Protein AF-A0A9J5ZVK3-F1 (afdb_monomer_lite)

InterPro domains:
  IPR000961 AGC-kinase, C-terminal [PS51285] (81-113)
  IPR011009 Protein kinase-like domain superfamily [SSF56112] (24-110)
  IPR050839 Rho-associated Serine/Threonine Kinase [PTHR22988] (30-111)

Radius of gyration: 22.41 Å; chains: 1; bounding box: 54×37×55 Å

Structure (mmCIF, N/CA/C/O backbone):
data_AF-A0A9J5ZVK3-F1
#
_entry.id   AF-A0A9J5ZVK3-F1
#
loop_
_atom_site.group_PDB
_atom_site.id
_atom_site.type_symbol
_atom_site.label_atom_id
_atom_site.label_alt_id
_atom_site.label_comp_id
_atom_site.label_asym_id
_atom_site.label_entity_id
_atom_site.label_seq_id
_atom_site.pdbx_PDB_ins_code
_atom_site.Cartn_x
_atom_site.Cartn_y
_atom_site.Cartn_z
_atom_site.occupancy
_atom_site.B_iso_or_equiv
_atom_site.auth_seq_id
_atom_site.auth_comp_id
_atom_site.auth_asym_id
_atom_site.auth_atom_id
_atom_site.pdbx_PDB_model_num
ATOM 1 N N . MET A 1 1 ? 24.575 19.716 -32.536 1.00 43.25 1 MET A N 1
ATOM 2 C CA . MET A 1 1 ? 25.749 19.183 -31.817 1.00 43.25 1 MET A CA 1
ATOM 3 C C . MET A 1 1 ? 26.235 20.250 -30.847 1.00 43.25 1 MET A C 1
ATOM 5 O O . MET A 1 1 ? 26.978 21.124 -31.253 1.00 43.25 1 MET A O 1
ATOM 9 N N . TYR A 1 2 ? 25.751 20.223 -29.605 1.00 26.56 2 TYR A N 1
ATOM 10 C CA . TYR A 1 2 ? 26.295 21.020 -28.504 1.00 26.56 2 TYR A CA 1
ATOM 11 C C . TYR A 1 2 ? 26.250 20.154 -27.249 1.00 26.56 2 TYR A C 1
ATOM 13 O O . TYR A 1 2 ? 25.188 19.883 -26.697 1.00 26.56 2 TYR A O 1
ATOM 21 N N . VAL A 1 3 ? 27.424 19.658 -26.873 1.00 43.56 3 VAL A N 1
ATOM 22 C CA . VAL A 1 3 ? 27.695 18.982 -25.609 1.00 43.56 3 VAL A CA 1
ATOM 23 C C . VAL A 1 3 ? 28.084 20.081 -24.626 1.00 43.56 3 VAL A C 1
ATOM 25 O O . VAL A 1 3 ? 29.145 20.677 -24.784 1.00 43.56 3 VAL A O 1
ATOM 28 N N . TYR A 1 4 ? 27.245 20.358 -23.627 1.00 32.31 4 TYR A N 1
ATOM 29 C CA . TYR A 1 4 ? 27.633 21.174 -22.475 1.00 32.31 4 TYR A CA 1
ATOM 30 C C . TYR A 1 4 ? 27.542 20.353 -21.192 1.00 32.31 4 TYR A C 1
ATOM 32 O O . TYR A 1 4 ? 26.502 20.181 -20.568 1.00 32.31 4 TYR A O 1
ATOM 40 N N . ARG A 1 5 ? 28.724 19.846 -20.853 1.00 45.22 5 ARG A N 1
ATOM 41 C CA . ARG A 1 5 ? 29.231 19.477 -19.538 1.00 45.22 5 ARG A CA 1
ATOM 42 C C . ARG A 1 5 ? 28.836 20.508 -18.474 1.00 45.22 5 ARG A C 1
ATOM 44 O O . ARG A 1 5 ? 29.266 21.654 -18.561 1.00 45.22 5 ARG A O 1
ATOM 51 N N . VAL A 1 6 ? 28.131 20.063 -17.434 1.00 40.50 6 VAL A N 1
ATOM 52 C CA . VAL A 1 6 ? 28.097 20.725 -16.119 1.00 40.50 6 VAL A CA 1
ATOM 53 C C . VAL A 1 6 ? 28.190 19.654 -15.028 1.00 40.50 6 VAL A C 1
ATOM 55 O O . VAL A 1 6 ? 27.270 19.416 -14.258 1.00 40.50 6 VAL A O 1
ATOM 58 N N . GLU A 1 7 ? 29.332 18.973 -14.975 1.00 42.53 7 GLU A N 1
ATOM 59 C CA . GLU A 1 7 ? 29.802 18.342 -13.742 1.00 42.53 7 GLU A CA 1
ATOM 60 C C . GLU A 1 7 ? 30.721 19.339 -13.042 1.00 42.53 7 GLU A C 1
ATOM 62 O O . GLU A 1 7 ? 31.909 19.378 -13.337 1.00 42.53 7 GLU A O 1
ATOM 67 N N . THR A 1 8 ? 30.177 20.175 -12.161 1.00 38.66 8 THR A N 1
ATOM 68 C CA . THR A 1 8 ? 30.917 20.906 -11.116 1.00 38.66 8 THR A CA 1
ATOM 69 C C . THR A 1 8 ? 29.897 21.656 -10.266 1.00 38.66 8 THR A C 1
ATOM 71 O O . THR A 1 8 ? 28.999 22.268 -10.827 1.00 38.66 8 THR A O 1
ATOM 74 N N . ILE A 1 9 ? 30.101 21.671 -8.944 1.00 39.38 9 ILE A N 1
ATOM 75 C CA . ILE A 1 9 ? 29.278 22.305 -7.885 1.00 39.38 9 ILE A CA 1
A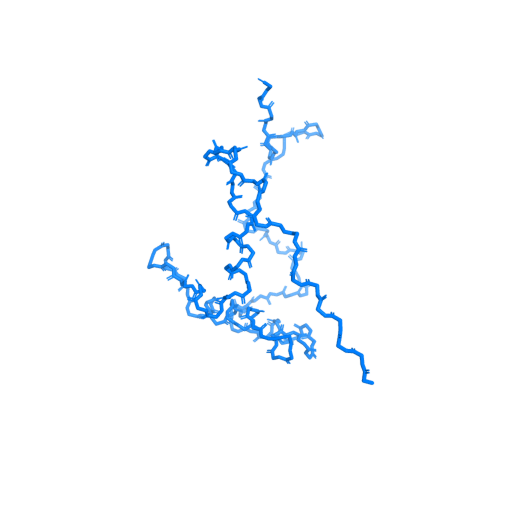TOM 76 C C . ILE A 1 9 ? 28.331 21.324 -7.178 1.00 39.38 9 ILE A C 1
ATOM 78 O O . ILE A 1 9 ? 27.122 21.388 -7.340 1.00 39.38 9 ILE A O 1
ATOM 82 N N . THR A 1 10 ? 28.896 20.442 -6.339 1.00 41.09 10 THR A N 1
ATOM 83 C CA . THR A 1 10 ? 28.339 20.146 -4.987 1.00 41.09 10 THR A CA 1
ATOM 84 C C . THR A 1 10 ? 29.231 19.270 -4.091 1.00 41.09 10 THR A C 1
ATOM 86 O O . THR A 1 10 ? 28.849 18.967 -2.970 1.00 41.09 10 THR A O 1
ATOM 89 N N . LYS A 1 11 ? 30.446 18.874 -4.494 1.00 41.66 11 LYS A N 1
ATOM 90 C CA . LYS A 1 11 ? 31.285 17.959 -3.683 1.00 41.66 11 LYS A CA 1
ATOM 91 C C . LYS A 1 11 ? 32.129 18.600 -2.557 1.00 41.66 11 LYS A C 1
ATOM 93 O O . LYS A 1 11 ? 33.015 17.928 -2.046 1.00 41.66 11 LYS A O 1
ATOM 98 N N . ARG A 1 12 ? 31.930 19.868 -2.154 1.00 37.44 12 ARG A N 1
ATOM 99 C CA . ARG A 1 12 ? 32.888 20.534 -1.229 1.00 37.44 12 ARG A CA 1
ATOM 100 C C . ARG A 1 12 ? 32.339 21.380 -0.073 1.00 37.44 12 ARG A C 1
ATOM 102 O O . ARG A 1 12 ? 33.135 22.054 0.571 1.00 37.44 12 ARG A O 1
ATOM 109 N N . SER A 1 13 ? 31.041 21.351 0.242 1.00 36.56 13 SER A N 1
ATOM 110 C CA . SER A 1 13 ? 30.509 22.246 1.297 1.00 36.56 13 SER A CA 1
ATOM 111 C C . SER A 1 13 ? 29.488 21.654 2.268 1.00 36.56 13 SER A C 1
ATOM 113 O O . SER A 1 13 ? 28.894 22.406 3.030 1.00 36.56 13 SER A O 1
ATOM 115 N N . ILE A 1 14 ? 29.322 20.332 2.340 1.00 46.50 14 ILE A N 1
ATOM 116 C CA . ILE A 1 14 ? 28.492 19.716 3.391 1.00 46.50 14 ILE A CA 1
ATOM 117 C C . ILE A 1 14 ? 29.320 18.662 4.117 1.00 46.50 14 ILE A C 1
ATOM 119 O O . ILE A 1 14 ? 29.084 17.467 4.020 1.00 46.50 14 ILE A O 1
ATOM 123 N N . GLN A 1 15 ? 30.353 19.130 4.814 1.00 48.06 15 GLN A N 1
ATOM 124 C CA . GLN A 1 15 ? 31.155 18.303 5.715 1.00 48.06 15 GLN A CA 1
ATOM 125 C C . GLN A 1 15 ? 31.047 18.769 7.170 1.00 48.06 15 GLN A C 1
ATOM 127 O O . GLN A 1 15 ? 31.918 18.473 7.969 1.00 48.06 15 GLN A O 1
ATOM 132 N N . ASN A 1 16 ? 29.976 19.481 7.537 1.00 39.88 16 ASN A N 1
ATOM 133 C CA . ASN A 1 16 ? 29.723 19.892 8.919 1.00 39.88 16 ASN A CA 1
ATOM 134 C C . ASN A 1 16 ? 28.218 19.985 9.199 1.00 39.88 16 ASN A C 1
ATOM 136 O O . ASN A 1 16 ? 27.620 21.048 9.046 1.00 39.88 16 ASN A O 1
ATOM 140 N N . ARG A 1 17 ? 27.620 18.852 9.584 1.00 39.59 17 ARG A N 1
ATOM 141 C CA . ARG A 1 17 ? 26.536 18.717 10.578 1.00 39.59 17 ARG A CA 1
ATOM 142 C C . ARG A 1 17 ? 26.131 17.244 10.649 1.00 39.59 17 ARG A C 1
ATOM 144 O O . ARG A 1 17 ? 25.197 16.811 9.990 1.00 39.59 17 ARG A O 1
ATOM 151 N N . LEU A 1 18 ? 26.869 16.471 11.442 1.00 46.00 18 LEU A N 1
ATOM 152 C CA . LEU A 1 18 ? 26.419 15.155 11.884 1.00 46.00 18 LEU A CA 1
ATOM 153 C C . LEU A 1 18 ? 25.327 15.381 12.937 1.00 46.00 18 LEU A C 1
ATOM 155 O O . LEU A 1 18 ? 25.627 15.625 14.102 1.00 46.00 18 LEU A O 1
ATOM 159 N N . ASN A 1 19 ? 24.067 15.372 12.507 1.00 45.66 19 ASN A N 1
ATOM 160 C CA . ASN A 1 19 ? 22.937 15.148 13.397 1.00 45.66 19 ASN A CA 1
ATOM 161 C C . ASN A 1 19 ? 22.531 13.675 13.229 1.00 45.66 19 ASN A C 1
ATOM 163 O O . ASN A 1 19 ? 22.137 13.299 12.128 1.00 45.66 19 ASN A O 1
ATOM 167 N N . PRO A 1 20 ? 22.599 12.828 14.267 1.00 48.31 20 PRO A N 1
ATOM 168 C CA . PRO A 1 20 ? 22.183 11.429 14.158 1.00 48.31 20 PRO A CA 1
ATOM 169 C C . PRO A 1 20 ? 20.688 11.253 13.820 1.00 48.31 20 PRO A C 1
ATOM 171 O O . PRO A 1 20 ? 20.284 10.155 13.457 1.00 48.31 20 PRO A O 1
ATOM 174 N N . ASN A 1 21 ? 19.884 12.325 13.883 1.00 49.31 21 ASN A N 1
ATOM 175 C CA . ASN A 1 21 ? 18.460 12.333 13.530 1.00 49.31 21 ASN A CA 1
ATOM 176 C C . ASN A 1 21 ? 18.157 12.897 12.132 1.00 49.31 21 ASN A C 1
ATOM 178 O O . ASN A 1 21 ? 16.989 12.970 11.748 1.00 49.31 21 ASN A O 1
ATOM 182 N N . THR A 1 22 ? 19.157 13.320 11.351 1.00 54.84 22 THR A N 1
ATOM 183 C CA . THR A 1 22 ? 18.920 13.563 9.923 1.00 54.84 22 THR A CA 1
ATOM 184 C C . THR A 1 22 ? 18.957 12.216 9.233 1.00 54.84 22 THR A C 1
ATOM 186 O O . THR A 1 22 ? 20.032 11.726 8.893 1.00 54.84 22 THR A O 1
ATOM 189 N N . PHE A 1 23 ? 17.778 11.616 9.073 1.00 56.59 23 PHE A N 1
ATOM 190 C CA . PHE A 1 23 ? 17.525 10.609 8.051 1.00 56.59 23 PHE A CA 1
ATOM 191 C C . PHE A 1 23 ? 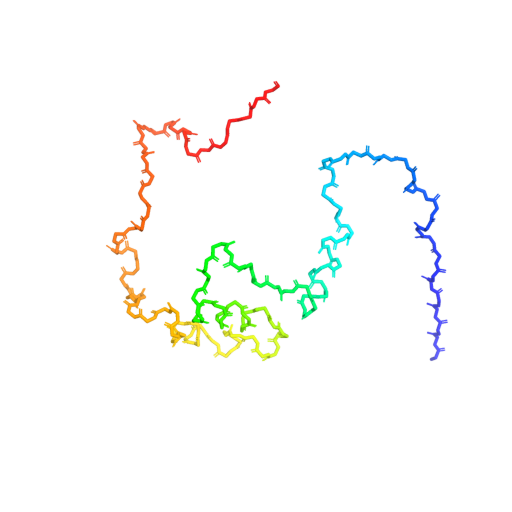18.298 11.025 6.797 1.00 56.59 23 PHE A C 1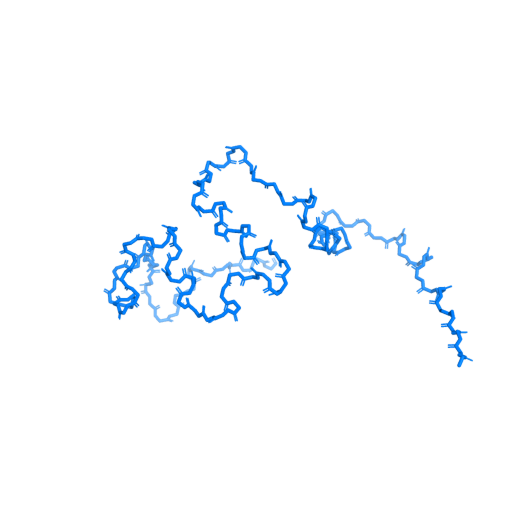
ATOM 193 O O . PHE A 1 23 ? 18.102 12.143 6.312 1.00 56.59 23 PHE A O 1
ATOM 200 N N . ASP A 1 24 ? 19.268 10.212 6.375 1.00 67.38 24 ASP A N 1
ATOM 201 C CA . ASP A 1 24 ? 20.136 10.558 5.256 1.00 67.38 24 ASP A CA 1
ATOM 202 C C . ASP A 1 24 ? 19.290 10.559 3.980 1.00 67.38 24 ASP A C 1
ATOM 204 O O . ASP A 1 24 ? 19.098 9.550 3.304 1.00 67.38 24 ASP A O 1
ATOM 208 N N . ASP A 1 25 ? 18.728 11.728 3.696 1.00 73.94 25 ASP A N 1
ATOM 209 C CA . ASP A 1 25 ? 17.850 12.034 2.576 1.00 73.94 25 ASP A CA 1
ATOM 210 C C . ASP A 1 25 ? 18.508 11.667 1.234 1.00 73.94 25 ASP A C 1
ATOM 212 O O . ASP A 1 25 ? 17.829 11.335 0.263 1.00 73.94 25 ASP A O 1
ATOM 216 N N . PHE A 1 26 ? 19.843 11.646 1.164 1.00 78.25 26 PHE A N 1
ATOM 217 C CA . PHE A 1 26 ? 20.548 11.130 -0.002 1.00 78.25 26 PHE A CA 1
ATOM 218 C C . PHE A 1 26 ? 20.507 9.597 -0.080 1.00 78.25 26 PHE A C 1
ATOM 220 O O . PHE A 1 26 ? 20.133 9.067 -1.129 1.00 78.25 26 PHE A O 1
ATOM 227 N N . ALA A 1 27 ? 20.834 8.889 1.005 1.00 81.75 27 ALA A N 1
ATOM 228 C CA . ALA A 1 27 ? 20.779 7.426 1.041 1.00 81.75 27 ALA A CA 1
ATOM 229 C C . ALA A 1 27 ? 19.367 6.895 0.761 1.00 81.75 27 ALA A C 1
ATOM 231 O O . ALA A 1 27 ? 19.204 6.022 -0.088 1.00 81.75 27 ALA A O 1
ATOM 232 N N . HIS A 1 28 ? 18.335 7.478 1.374 1.00 82.94 28 HIS A N 1
ATOM 233 C CA . HIS A 1 28 ? 16.959 7.033 1.157 1.00 82.94 28 HIS A CA 1
ATOM 234 C C . HIS A 1 28 ? 16.484 7.239 -0.286 1.00 82.94 28 HIS A C 1
ATOM 236 O O . HIS A 1 28 ? 15.881 6.351 -0.889 1.00 82.94 28 HIS A O 1
ATOM 242 N N . ARG A 1 29 ? 16.802 8.390 -0.895 1.00 83.62 29 ARG A N 1
ATOM 243 C CA . ARG A 1 29 ? 16.536 8.592 -2.327 1.00 83.62 29 ARG A CA 1
ATOM 244 C C . ARG A 1 29 ? 17.237 7.542 -3.176 1.00 83.62 29 ARG A C 1
ATOM 246 O O . ARG A 1 29 ? 16.653 7.045 -4.137 1.00 83.62 29 ARG A O 1
ATOM 253 N N . GLN A 1 30 ? 18.472 7.196 -2.824 1.00 86.00 30 GLN A N 1
ATOM 254 C CA . GLN A 1 30 ? 19.225 6.181 -3.543 1.00 86.00 30 GLN A CA 1
ATOM 255 C C . GLN A 1 30 ? 18.594 4.788 -3.403 1.00 86.00 30 GLN A C 1
ATOM 257 O O . GLN A 1 30 ? 18.587 4.044 -4.382 1.00 86.00 30 GLN A O 1
ATOM 262 N N . GLU A 1 31 ? 18.023 4.452 -2.245 1.00 87.12 31 GLU A N 1
ATOM 263 C CA . GLU A 1 31 ? 17.254 3.218 -2.030 1.00 87.12 31 GLU A CA 1
ATOM 264 C C . GLU A 1 31 ? 15.986 3.174 -2.886 1.00 87.12 31 GLU A C 1
ATOM 266 O O . GLU A 1 31 ? 15.713 2.148 -3.506 1.00 87.12 31 GLU A O 1
ATOM 271 N N . ILE A 1 32 ? 15.246 4.288 -2.983 1.00 86.38 32 ILE A N 1
ATOM 272 C CA . ILE A 1 32 ? 14.058 4.391 -3.848 1.00 86.38 32 ILE A CA 1
ATOM 273 C C . ILE A 1 32 ? 14.447 4.186 -5.316 1.00 86.38 32 ILE A C 1
ATOM 275 O O . ILE A 1 32 ? 13.789 3.443 -6.041 1.00 86.38 32 ILE A O 1
ATOM 279 N N . ILE A 1 33 ? 15.527 4.826 -5.770 1.00 85.56 33 ILE A N 1
ATOM 280 C CA . ILE A 1 33 ? 16.009 4.684 -7.151 1.00 85.56 33 ILE A CA 1
ATOM 281 C C . ILE A 1 33 ? 16.474 3.243 -7.408 1.00 85.56 33 ILE A C 1
ATOM 283 O O . ILE A 1 33 ? 16.153 2.657 -8.442 1.00 85.56 33 ILE A O 1
ATOM 287 N N . ASN A 1 34 ? 17.178 2.647 -6.445 1.00 86.31 34 ASN A N 1
ATOM 288 C CA . ASN A 1 34 ? 17.702 1.286 -6.522 1.00 86.31 34 ASN A CA 1
ATOM 289 C C . ASN A 1 34 ? 16.738 0.243 -5.939 1.00 86.31 34 ASN A C 1
ATOM 291 O O . ASN A 1 34 ? 17.183 -0.818 -5.490 1.00 86.31 34 ASN A O 1
ATOM 295 N N . TRP A 1 35 ? 15.425 0.501 -5.970 1.00 84.50 35 TRP A N 1
ATOM 296 C CA . TRP A 1 35 ? 14.424 -0.350 -5.321 1.00 84.50 35 TRP A CA 1
ATOM 297 C C . TRP A 1 35 ? 14.547 -1.824 -5.731 1.00 84.50 35 TRP A C 1
ATOM 299 O O . TRP A 1 35 ? 14.371 -2.697 -4.892 1.00 84.50 35 TRP A O 1
ATOM 309 N N . ARG A 1 36 ? 14.942 -2.125 -6.978 1.00 82.12 36 ARG A N 1
ATOM 310 C CA . ARG A 1 36 ? 15.147 -3.508 -7.455 1.00 82.12 36 ARG A CA 1
ATOM 311 C C . ARG A 1 36 ? 16.170 -4.297 -6.632 1.00 82.12 36 ARG A C 1
ATOM 313 O O . ARG A 1 36 ? 16.035 -5.506 -6.497 1.00 82.12 36 ARG A O 1
ATOM 320 N N . ALA A 1 37 ? 17.206 -3.633 -6.121 1.00 83.81 37 ALA A N 1
ATOM 321 C CA . ALA A 1 37 ? 18.259 -4.253 -5.314 1.00 83.81 37 ALA A CA 1
ATOM 322 C C . ALA A 1 37 ? 17.992 -4.133 -3.803 1.00 83.81 37 ALA A C 1
ATOM 324 O O . ALA A 1 37 ? 18.469 -4.956 -3.015 1.00 83.81 37 ALA A O 1
ATOM 325 N N . CYS A 1 38 ? 17.248 -3.101 -3.400 1.00 85.44 38 CYS A N 1
ATOM 326 C CA . CYS A 1 38 ? 17.008 -2.757 -2.000 1.00 85.44 38 CYS A CA 1
ATOM 327 C C . CYS A 1 38 ? 15.695 -3.329 -1.442 1.00 85.44 38 CYS A C 1
ATOM 329 O O . CYS A 1 38 ? 15.600 -3.519 -0.231 1.00 85.44 38 CYS A O 1
ATOM 331 N N . LEU A 1 39 ? 14.703 -3.637 -2.285 1.00 87.75 39 LEU A N 1
ATOM 332 C CA . LEU A 1 39 ? 13.415 -4.177 -1.854 1.00 87.75 39 LEU A CA 1
ATOM 333 C C . LEU A 1 39 ? 13.594 -5.607 -1.340 1.00 87.75 39 LEU A C 1
ATOM 335 O O . LEU A 1 39 ? 13.775 -6.554 -2.105 1.00 87.75 39 LEU A O 1
ATOM 339 N N . LYS A 1 40 ? 13.538 -5.753 -0.019 1.00 89.06 40 LYS A N 1
ATOM 340 C CA . LYS A 1 40 ? 13.633 -7.033 0.679 1.00 89.06 40 LYS A CA 1
ATOM 341 C C . LYS A 1 40 ? 12.525 -7.108 1.714 1.00 89.06 40 LYS A C 1
ATOM 343 O O . LYS A 1 40 ? 12.274 -6.142 2.430 1.00 89.06 40 LYS A O 1
ATOM 348 N N . PHE A 1 41 ? 11.879 -8.263 1.799 1.00 89.69 41 PHE A N 1
ATOM 349 C CA . PHE A 1 41 ? 10.907 -8.529 2.851 1.00 89.69 41 PHE A CA 1
ATOM 350 C C . PHE A 1 41 ? 11.641 -9.069 4.082 1.00 89.69 41 PHE A C 1
ATOM 352 O O . PHE A 1 41 ? 12.480 -9.960 3.921 1.00 89.69 41 PHE A O 1
ATOM 359 N N . PRO A 1 42 ? 11.360 -8.548 5.288 1.00 89.19 42 PRO A N 1
ATOM 360 C CA . PRO A 1 42 ? 11.946 -9.084 6.508 1.00 89.19 42 PRO A CA 1
ATOM 361 C C . PRO A 1 42 ? 11.441 -10.512 6.767 1.00 89.19 42 PRO A C 1
ATOM 363 O O . PRO A 1 42 ? 10.363 -10.894 6.306 1.00 89.19 42 PRO A O 1
ATOM 366 N N . GLU A 1 43 ? 12.213 -11.299 7.520 1.00 86.31 43 GLU A N 1
ATOM 367 C CA . GLU A 1 43 ? 11.781 -12.637 7.957 1.00 86.31 43 GLU A CA 1
ATOM 368 C C . GLU A 1 43 ? 10.611 -12.549 8.951 1.00 86.31 43 GLU A C 1
ATOM 370 O O . GLU A 1 43 ? 9.698 -13.378 8.913 1.00 86.31 43 GLU A O 1
ATOM 375 N N . GLU A 1 44 ? 10.599 -11.499 9.780 1.00 88.62 44 GLU A N 1
ATOM 376 C CA . GLU A 1 44 ? 9.533 -11.196 10.731 1.00 88.62 44 GLU A CA 1
ATOM 377 C C . GLU A 1 44 ? 9.189 -9.692 10.732 1.00 88.62 44 GLU A C 1
ATOM 379 O O . GLU A 1 44 ? 10.098 -8.859 10.751 1.00 88.62 44 GLU A O 1
ATOM 384 N N . PRO A 1 45 ? 7.894 -9.315 10.725 1.00 87.31 45 PRO A N 1
ATOM 385 C CA . PRO A 1 45 ? 6.719 -10.188 10.680 1.00 87.31 45 PRO A CA 1
ATOM 386 C C . PRO A 1 45 ? 6.558 -10.889 9.323 1.00 87.31 45 PRO A C 1
ATOM 388 O O . PRO A 1 45 ? 6.919 -10.352 8.276 1.00 87.31 45 PRO A O 1
ATOM 391 N N . LYS A 1 46 ? 5.975 -12.094 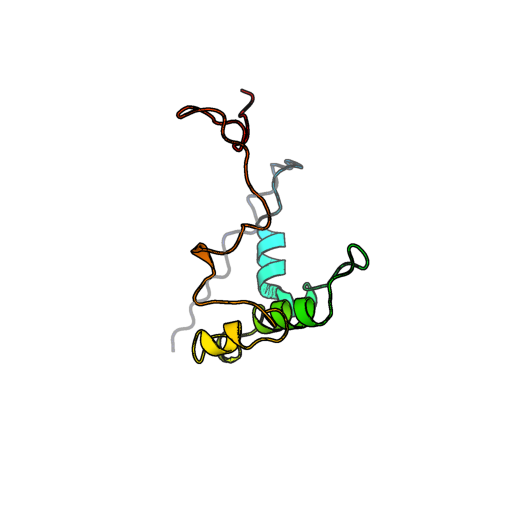9.335 1.00 89.25 46 LYS A N 1
ATOM 392 C CA . LYS A 1 46 ? 5.718 -12.851 8.104 1.00 89.25 46 LYS A CA 1
ATOM 393 C C . LYS A 1 46 ? 4.703 -12.117 7.233 1.00 89.25 46 LYS A C 1
ATOM 395 O O . LYS A 1 46 ? 3.543 -11.961 7.608 1.00 89.25 46 LYS A O 1
ATOM 400 N N . VAL A 1 47 ? 5.136 -11.730 6.040 1.00 92.50 47 VAL A N 1
ATOM 401 C CA . VAL A 1 47 ? 4.271 -11.178 4.992 1.00 92.50 47 VAL A CA 1
ATOM 402 C C . VAL A 1 47 ? 3.757 -12.330 4.123 1.00 92.50 47 VAL A C 1
ATOM 404 O O . VAL A 1 47 ? 4.550 -13.180 3.709 1.00 92.50 47 VAL A O 1
ATOM 407 N N . SER A 1 48 ? 2.448 -12.378 3.854 1.00 94.69 48 SER A N 1
ATOM 408 C CA . SER A 1 48 ? 1.860 -13.411 2.990 1.00 94.69 48 SER A CA 1
ATOM 409 C C . SER A 1 48 ? 2.353 -13.278 1.548 1.00 94.69 48 SER A C 1
ATOM 411 O O . SER A 1 48 ? 2.665 -12.179 1.089 1.00 94.69 48 SER A O 1
ATOM 413 N N . ASP A 1 49 ? 2.399 -14.382 0.803 1.00 94.94 49 ASP A N 1
ATOM 414 C CA . ASP A 1 49 ? 2.913 -14.354 -0.573 1.00 94.94 49 ASP A CA 1
ATOM 415 C C . ASP A 1 49 ? 2.040 -13.500 -1.501 1.00 94.94 49 ASP A C 1
ATOM 417 O O . ASP A 1 49 ? 2.572 -12.763 -2.325 1.00 94.94 49 ASP A O 1
ATOM 421 N N . ALA A 1 50 ? 0.717 -13.486 -1.293 1.00 95.00 50 ALA A N 1
ATOM 422 C CA . ALA A 1 50 ? -0.188 -12.581 -2.003 1.00 95.00 50 ALA A CA 1
ATOM 423 C C . ALA A 1 50 ? 0.101 -11.099 -1.698 1.00 95.00 50 ALA A C 1
ATOM 425 O O . ALA A 1 50 ? 0.002 -10.256 -2.586 1.00 95.00 50 ALA A O 1
ATOM 426 N N . ALA A 1 51 ? 0.483 -10.763 -0.460 1.00 94.75 51 ALA A N 1
ATOM 427 C CA . ALA A 1 51 ? 0.865 -9.396 -0.104 1.00 94.75 51 ALA A CA 1
ATOM 428 C C . ALA A 1 51 ? 2.220 -9.012 -0.715 1.00 94.75 51 ALA A C 1
ATOM 430 O O . ALA A 1 51 ? 2.370 -7.901 -1.221 1.00 94.75 51 ALA A O 1
ATOM 431 N N . LYS A 1 52 ? 3.193 -9.933 -0.720 1.00 94.12 52 LYS A N 1
ATOM 432 C CA . LYS A 1 52 ? 4.485 -9.725 -1.393 1.00 94.12 52 LYS A CA 1
ATOM 433 C C . LYS A 1 52 ? 4.302 -9.517 -2.896 1.00 94.12 52 LYS A C 1
ATOM 435 O O . LYS A 1 52 ? 4.879 -8.578 -3.434 1.00 94.12 52 LYS A O 1
ATOM 440 N N . ASP A 1 53 ? 3.480 -10.341 -3.551 1.00 94.94 53 ASP A N 1
ATOM 441 C CA . ASP A 1 53 ? 3.167 -10.205 -4.981 1.00 94.94 53 ASP A CA 1
ATOM 442 C C . ASP A 1 53 ? 2.524 -8.844 -5.273 1.00 94.94 53 ASP A C 1
ATOM 444 O O . ASP A 1 53 ? 2.990 -8.127 -6.157 1.00 94.94 53 ASP A O 1
ATOM 448 N N . LEU A 1 54 ? 1.546 -8.420 -4.460 1.00 96.44 54 LEU A N 1
ATOM 449 C CA . LEU A 1 54 ? 0.923 -7.101 -4.599 1.00 96.44 54 LEU A CA 1
ATOM 450 C C . LEU A 1 54 ? 1.962 -5.973 -4.514 1.00 96.44 54 LEU A C 1
ATOM 452 O O . LEU A 1 54 ? 2.003 -5.099 -5.379 1.00 96.44 54 LEU A O 1
ATOM 456 N N . ILE A 1 55 ? 2.817 -6.001 -3.487 1.00 94.44 55 ILE A N 1
ATOM 457 C CA . ILE A 1 55 ? 3.855 -4.985 -3.272 1.00 94.44 55 ILE A CA 1
ATOM 458 C C . ILE A 1 55 ? 4.829 -4.956 -4.454 1.00 94.44 55 ILE A C 1
ATOM 460 O O . ILE A 1 55 ? 5.105 -3.880 -4.978 1.00 94.44 55 ILE A O 1
ATOM 464 N N . CYS A 1 56 ? 5.303 -6.111 -4.924 1.00 93.00 56 CYS A N 1
ATOM 465 C CA . CYS A 1 56 ? 6.222 -6.199 -6.061 1.00 93.00 56 CYS A CA 1
ATOM 466 C C . CYS A 1 56 ? 5.597 -5.713 -7.378 1.00 93.00 56 CYS A C 1
ATOM 468 O O . CYS A 1 56 ? 6.279 -5.086 -8.183 1.00 93.00 56 CYS A O 1
ATOM 470 N N . ARG A 1 57 ? 4.304 -5.970 -7.613 1.00 93.50 57 ARG A N 1
ATOM 471 C CA . ARG A 1 57 ? 3.604 -5.510 -8.826 1.00 93.50 57 ARG A CA 1
ATOM 472 C C . ARG A 1 57 ? 3.256 -4.020 -8.808 1.00 93.50 57 ARG A C 1
ATOM 474 O O . ARG A 1 57 ? 3.015 -3.432 -9.862 1.00 93.50 57 ARG A O 1
ATOM 481 N N . LEU A 1 58 ? 3.205 -3.406 -7.628 1.00 94.25 58 LEU A N 1
ATOM 482 C CA . LEU A 1 58 ? 3.065 -1.956 -7.470 1.00 94.25 58 LEU A CA 1
ATOM 483 C C . LEU A 1 58 ? 4.426 -1.255 -7.563 1.00 94.25 58 LEU A C 1
ATOM 485 O O . LEU A 1 58 ? 4.563 -0.228 -8.233 1.00 94.25 58 LEU A O 1
ATOM 489 N N . LEU A 1 59 ? 5.440 -1.827 -6.914 1.00 91.69 59 LEU A N 1
ATOM 490 C CA . LEU A 1 59 ? 6.826 -1.379 -6.958 1.00 91.69 59 LEU A CA 1
ATOM 491 C C . LEU A 1 59 ? 7.524 -1.983 -8.175 1.00 91.69 59 LEU A C 1
ATOM 493 O O . LEU A 1 59 ? 8.386 -2.839 -8.044 1.00 91.69 59 LEU A O 1
ATOM 497 N N . CYS A 1 60 ? 7.139 -1.537 -9.366 1.00 88.88 60 CYS A N 1
ATOM 498 C CA . CYS A 1 60 ? 7.832 -1.871 -10.603 1.00 88.88 60 CYS A CA 1
ATOM 499 C C . CYS A 1 60 ? 7.911 -0.668 -11.550 1.00 88.88 60 CYS A C 1
ATOM 501 O O . CYS A 1 60 ? 7.493 0.452 -11.213 1.00 88.88 60 CYS A O 1
ATOM 503 N N . ASP A 1 61 ? 8.455 -0.903 -12.745 1.00 87.19 61 ASP A N 1
ATOM 504 C CA . ASP A 1 61 ? 8.449 0.088 -13.816 1.00 87.19 61 ASP A CA 1
ATOM 505 C C . ASP A 1 61 ? 7.022 0.534 -14.135 1.00 87.19 61 ASP A C 1
ATOM 507 O O . ASP A 1 61 ? 6.063 -0.227 -14.003 1.00 87.19 61 ASP A O 1
ATOM 511 N N . VAL A 1 62 ? 6.885 1.793 -14.546 1.00 85.81 62 VAL A N 1
ATOM 512 C CA . VAL A 1 62 ? 5.580 2.436 -14.750 1.00 85.81 62 VAL A CA 1
ATOM 513 C C . VAL A 1 62 ? 4.730 1.680 -15.776 1.00 85.81 62 VAL A C 1
ATOM 515 O O . VAL A 1 62 ? 3.533 1.499 -15.572 1.00 85.81 62 VAL A O 1
ATOM 518 N N . GLU A 1 63 ? 5.349 1.188 -16.849 1.00 88.00 63 GLU A N 1
ATOM 519 C CA . GLU A 1 63 ? 4.657 0.508 -17.951 1.00 88.00 63 GLU A CA 1
ATOM 520 C C . GLU A 1 63 ? 4.029 -0.829 -17.536 1.00 88.00 63 GLU A C 1
ATOM 522 O O . GLU A 1 63 ? 2.980 -1.204 -18.054 1.00 88.00 63 GLU A O 1
ATOM 527 N N . SER A 1 64 ? 4.641 -1.532 -16.580 1.00 89.31 64 SER A N 1
ATOM 528 C CA . SER A 1 64 ? 4.179 -2.836 -16.094 1.00 89.31 64 SER A CA 1
ATOM 529 C C . SER A 1 64 ? 3.428 -2.760 -14.765 1.00 89.31 64 SER A C 1
ATOM 531 O O . SER A 1 64 ? 3.055 -3.800 -14.221 1.00 89.31 64 SER A O 1
ATOM 533 N N . ARG A 1 65 ? 3.248 -1.555 -14.210 1.00 94.75 65 ARG A N 1
ATOM 534 C CA . ARG A 1 65 ? 2.649 -1.361 -12.889 1.00 94.75 65 ARG A CA 1
ATOM 535 C C . ARG A 1 65 ? 1.208 -1.843 -12.853 1.00 94.75 65 ARG A C 1
ATOM 537 O O . ARG A 1 65 ? 0.405 -1.520 -13.726 1.00 94.75 65 ARG A O 1
ATOM 544 N N . LEU A 1 66 ? 0.872 -2.586 -11.801 1.00 93.94 66 LEU A N 1
ATOM 545 C CA . LEU A 1 66 ? -0.504 -2.988 -11.541 1.00 93.94 66 LEU A CA 1
ATOM 546 C C . LEU A 1 66 ? -1.407 -1.752 -11.459 1.00 93.94 66 LEU A C 1
ATOM 548 O O . LEU A 1 66 ? -1.133 -0.830 -10.687 1.00 93.94 66 LEU A O 1
ATOM 552 N N . GLY A 1 67 ? -2.480 -1.737 -12.248 1.00 93.88 67 GLY A N 1
ATOM 553 C CA . GLY A 1 67 ? -3.393 -0.602 -12.335 1.00 93.88 67 GLY A CA 1
ATOM 554 C C . GLY A 1 67 ? -3.127 0.327 -13.519 1.00 93.88 67 GLY A C 1
ATOM 555 O O . GLY A 1 67 ? -3.962 1.190 -13.790 1.00 93.88 67 GLY A O 1
ATOM 556 N N . THR A 1 68 ? -2.037 0.137 -14.275 1.00 92.75 68 THR A N 1
ATOM 557 C CA . THR A 1 68 ? -1.763 0.912 -15.499 1.00 92.75 68 THR A CA 1
ATOM 558 C C . THR A 1 68 ? -2.864 0.730 -16.550 1.00 92.75 68 THR A C 1
ATOM 560 O O . THR A 1 68 ? -3.162 1.670 -17.284 1.00 92.75 68 THR A O 1
ATOM 563 N N . ARG A 1 69 ? -3.532 -0.435 -16.603 1.00 91.62 69 ARG A N 1
ATOM 564 C CA . ARG A 1 69 ? -4.680 -0.672 -17.506 1.00 91.62 69 ARG A CA 1
ATOM 565 C C . ARG A 1 69 ? -6.043 -0.416 -16.852 1.00 91.62 69 ARG A C 1
ATOM 567 O O . ARG A 1 69 ? -7.072 -0.671 -17.473 1.00 91.62 69 ARG A O 1
ATOM 574 N N . GLY A 1 70 ? -6.060 0.100 -15.624 1.00 94.31 70 GLY A N 1
ATOM 575 C CA . GLY A 1 70 ? -7.270 0.440 -14.881 1.00 94.31 70 GLY A CA 1
ATOM 576 C C . GLY A 1 70 ? -7.331 -0.192 -13.492 1.00 94.31 70 GLY A C 1
ATOM 577 O O . GLY A 1 70 ? -6.671 -1.184 -13.192 1.00 94.31 70 GLY A O 1
ATOM 578 N N . VAL A 1 71 ? -8.177 0.387 -12.638 1.00 94.69 71 VAL A N 1
ATOM 579 C CA . VAL A 1 71 ? -8.316 -0.001 -11.223 1.00 94.69 71 VAL A CA 1
ATOM 580 C C . VAL A 1 71 ? -8.790 -1.444 -11.024 1.00 94.69 71 VAL A C 1
ATOM 582 O O . VAL A 1 71 ? -8.488 -2.052 -10.000 1.00 94.69 71 VAL A O 1
ATOM 585 N N . GLU A 1 72 ? -9.486 -2.020 -12.004 1.00 95.69 72 GLU A N 1
ATOM 586 C CA . GLU A 1 72 ? -9.990 -3.395 -11.924 1.00 95.69 72 GLU A CA 1
ATOM 587 C C . GLU A 1 72 ? -8.862 -4.429 -11.793 1.00 95.69 72 GLU A C 1
ATOM 589 O O . GLU A 1 72 ? -9.045 -5.444 -11.128 1.00 95.69 72 GLU A O 1
ATOM 594 N N . GLU A 1 73 ? -7.659 -4.148 -12.307 1.00 95.56 73 GLU A N 1
ATOM 595 C CA . GLU A 1 73 ? -6.491 -5.013 -12.083 1.00 95.56 73 GLU A CA 1
ATOM 596 C C . GLU A 1 73 ? -6.086 -5.084 -10.610 1.00 95.56 73 GLU A C 1
ATOM 598 O O . GLU A 1 73 ? -5.677 -6.136 -10.121 1.00 95.56 73 GLU A O 1
ATOM 603 N N . ILE A 1 74 ? -6.201 -3.958 -9.903 1.00 96.00 74 ILE A N 1
ATOM 604 C CA . ILE A 1 74 ? -5.885 -3.871 -8.478 1.00 96.00 74 ILE A CA 1
ATOM 605 C C . ILE A 1 74 ? -6.963 -4.614 -7.691 1.00 96.00 74 ILE A C 1
ATOM 607 O O . ILE A 1 74 ? -6.638 -5.457 -6.859 1.00 96.00 74 ILE A O 1
ATOM 611 N N . LYS A 1 75 ? -8.243 -4.352 -7.988 1.00 95.25 75 LYS A N 1
ATOM 612 C CA . LYS A 1 75 ? -9.378 -4.986 -7.298 1.00 95.25 75 LYS A CA 1
ATOM 613 C C . LYS A 1 75 ? -9.418 -6.503 -7.470 1.00 95.25 75 LYS A C 1
ATOM 615 O O . LYS A 1 75 ? -9.815 -7.196 -6.538 1.00 95.25 75 LYS A O 1
ATOM 620 N N . ALA A 1 76 ? -9.020 -7.002 -8.642 1.00 95.62 76 ALA A N 1
ATOM 621 C CA . ALA A 1 76 ? -8.994 -8.426 -8.970 1.00 95.62 76 ALA A CA 1
ATOM 622 C C . ALA A 1 76 ? -7.757 -9.164 -8.427 1.00 95.62 76 ALA A C 1
ATOM 624 O O . ALA A 1 76 ? -7.637 -10.376 -8.604 1.00 95.62 76 ALA A O 1
ATOM 625 N N . HIS A 1 77 ? -6.814 -8.460 -7.795 1.00 97.44 77 HIS A N 1
ATOM 626 C CA . HIS A 1 77 ? -5.608 -9.083 -7.269 1.00 97.44 77 HIS A CA 1
ATOM 627 C C . HIS A 1 77 ? -5.943 -10.052 -6.113 1.00 97.44 77 HIS A C 1
ATOM 629 O O . HIS A 1 77 ? -6.717 -9.675 -5.231 1.00 97.44 77 HIS A O 1
ATOM 635 N N . PRO A 1 78 ? -5.320 -11.249 -6.029 1.00 96.81 78 PRO A N 1
ATOM 636 C CA . PRO A 1 78 ? -5.631 -12.254 -5.001 1.00 96.81 78 PRO A CA 1
ATOM 637 C C . PRO A 1 78 ? -5.530 -11.753 -3.555 1.00 96.81 78 PRO A C 1
ATOM 639 O O . PRO A 1 78 ? -6.227 -12.236 -2.673 1.00 96.81 78 PRO A O 1
ATOM 642 N N . TRP A 1 79 ? -4.686 -10.749 -3.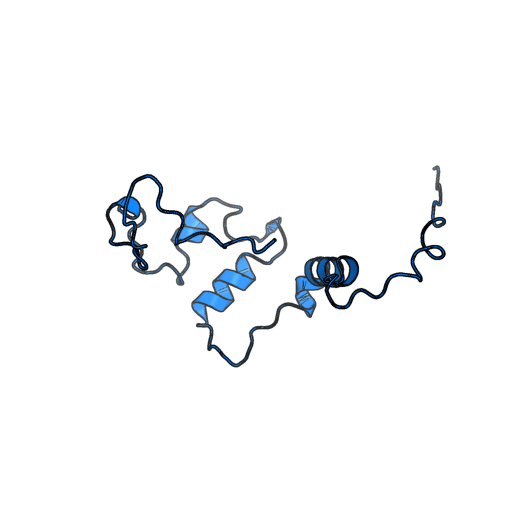301 1.00 97.12 79 TRP A N 1
ATOM 643 C CA . TRP A 1 79 ? -4.596 -10.112 -1.981 1.00 97.12 79 TRP A CA 1
ATOM 644 C C . TRP A 1 79 ? -5.925 -9.508 -1.499 1.00 97.12 79 TRP A C 1
ATOM 646 O O . TRP A 1 79 ? -6.175 -9.463 -0.299 1.00 97.12 79 TRP A O 1
ATOM 656 N N . PHE A 1 80 ? -6.773 -9.058 -2.425 1.00 95.88 80 PHE A N 1
ATOM 657 C CA . PHE A 1 80 ? -8.074 -8.464 -2.133 1.00 95.88 80 PHE A CA 1
ATOM 658 C C . PHE A 1 80 ? -9.237 -9.457 -2.253 1.00 95.88 80 PHE A C 1
ATOM 660 O O . PHE A 1 80 ? -10.396 -9.035 -2.230 1.00 95.88 80 PHE A O 1
ATOM 667 N N . GLU A 1 81 ? -8.969 -10.758 -2.381 1.00 94.31 81 GLU A N 1
ATOM 668 C CA . GLU A 1 81 ? -10.016 -11.775 -2.478 1.00 94.31 81 GLU A CA 1
ATOM 669 C C . GLU A 1 81 ? -11.014 -11.662 -1.309 1.00 94.31 81 GLU A C 1
ATOM 671 O O . GLU A 1 81 ? -10.640 -11.535 -0.144 1.00 94.31 81 GLU A O 1
ATOM 676 N N . GLY A 1 82 ? -12.311 -11.652 -1.631 1.00 91.19 82 GLY A N 1
ATOM 677 C CA . GLY A 1 82 ? -13.392 -11.473 -0.654 1.00 91.19 82 GLY A CA 1
ATOM 678 C C . GLY A 1 82 ? -13.695 -10.018 -0.264 1.00 91.19 82 GLY A C 1
ATOM 679 O O . GLY A 1 82 ? -14.660 -9.780 0.468 1.00 91.19 82 GLY A O 1
ATOM 680 N N . THR A 1 83 ? -12.944 -9.036 -0.772 1.00 93.19 83 THR A N 1
ATOM 681 C CA . THR A 1 83 ? -13.233 -7.611 -0.543 1.00 93.19 83 THR A CA 1
ATOM 682 C C . THR A 1 83 ? -14.494 -7.193 -1.295 1.00 93.19 83 THR A C 1
ATOM 684 O O . THR A 1 83 ? -14.576 -7.295 -2.519 1.00 93.19 83 THR A O 1
ATOM 687 N N . LYS A 1 84 ? -15.484 -6.672 -0.566 1.00 93.81 84 LYS A N 1
ATOM 688 C CA . LYS A 1 84 ? -16.718 -6.124 -1.145 1.00 93.81 84 LYS A CA 1
ATOM 689 C C . LYS A 1 84 ? -16.527 -4.648 -1.476 1.00 93.81 84 LYS A C 1
ATOM 691 O O . LYS A 1 84 ? -16.922 -3.779 -0.705 1.00 93.81 84 LYS A O 1
ATOM 696 N N . TRP A 1 85 ? -15.911 -4.377 -2.621 1.00 93.50 85 TRP A N 1
ATOM 697 C CA . TRP A 1 85 ? -15.550 -3.022 -3.046 1.00 93.50 85 TRP A CA 1
ATOM 698 C C . TRP A 1 85 ? -16.729 -2.041 -3.081 1.00 93.50 85 TRP A C 1
ATOM 700 O O . TRP A 1 85 ? -16.573 -0.903 -2.647 1.00 93.50 85 TRP A O 1
ATOM 710 N N . ASP A 1 86 ? -17.909 -2.491 -3.512 1.00 93.81 86 ASP A N 1
ATOM 711 C CA . ASP A 1 86 ? -19.105 -1.638 -3.610 1.00 93.81 86 ASP A CA 1
ATOM 712 C C . ASP A 1 86 ? -19.692 -1.257 -2.243 1.00 93.81 86 ASP A C 1
ATOM 714 O O . ASP A 1 86 ? -20.346 -0.229 -2.111 1.00 93.81 86 ASP A O 1
ATOM 718 N N . ALA A 1 87 ? -19.425 -2.063 -1.211 1.00 93.44 87 ALA A N 1
ATOM 719 C CA . ALA A 1 87 ? -19.935 -1.869 0.145 1.00 93.44 87 ALA A CA 1
ATOM 720 C C . ALA A 1 87 ? -18.832 -1.444 1.129 1.00 93.44 87 ALA A C 1
ATOM 722 O O . ALA A 1 87 ? -19.018 -1.531 2.342 1.00 93.44 87 ALA A O 1
ATOM 723 N N . LEU A 1 88 ? -17.671 -0.994 0.637 1.00 92.81 88 LEU A N 1
ATOM 724 C CA . LEU A 1 88 ? -16.489 -0.747 1.469 1.00 92.81 88 LEU A CA 1
ATOM 725 C C . LEU A 1 88 ? -16.757 0.259 2.602 1.00 92.81 88 LEU A C 1
ATOM 727 O O . LEU A 1 88 ? -16.260 0.081 3.710 1.00 92.81 88 LEU A O 1
ATOM 731 N N . TYR A 1 89 ? -17.576 1.282 2.338 1.00 89.94 89 TYR A N 1
ATOM 732 C CA . TYR A 1 89 ? -17.962 2.295 3.328 1.00 89.94 89 TYR A CA 1
ATOM 733 C C . TYR A 1 89 ? -19.007 1.811 4.341 1.00 89.94 89 TYR A C 1
ATOM 735 O O . TYR A 1 89 ? -19.129 2.389 5.417 1.00 89.94 89 TYR A O 1
ATOM 743 N N . GLU A 1 90 ? -19.752 0.757 4.012 1.00 92.31 90 GLU A N 1
ATOM 744 C CA . GLU A 1 90 ? -20.753 0.145 4.894 1.00 92.31 90 GLU A CA 1
ATOM 745 C C . GLU A 1 90 ? -20.142 -0.961 5.764 1.00 92.31 90 GLU A C 1
ATOM 747 O O . GLU A 1 90 ? -20.690 -1.338 6.802 1.00 92.31 90 GLU A O 1
ATOM 752 N N . MET A 1 91 ? -18.992 -1.497 5.348 1.00 89.06 91 MET A N 1
ATOM 753 C CA . MET A 1 91 ? -18.255 -2.496 6.106 1.00 89.06 91 MET A CA 1
ATOM 754 C C . MET A 1 91 ? -17.747 -1.918 7.429 1.00 89.06 91 MET A C 1
ATOM 756 O O . MET A 1 91 ? -17.311 -0.772 7.530 1.00 89.06 91 MET A O 1
ATOM 760 N N . ASN A 1 92 ? -17.741 -2.756 8.467 1.00 87.19 92 ASN A N 1
ATOM 761 C CA . ASN A 1 92 ? -17.089 -2.396 9.719 1.00 87.19 92 ASN A CA 1
ATOM 762 C C . ASN A 1 92 ? -15.590 -2.185 9.473 1.00 87.19 92 ASN A C 1
ATOM 764 O O . ASN A 1 92 ? -14.891 -3.115 9.071 1.00 87.19 92 ASN A O 1
ATOM 768 N N . ALA A 1 93 ? -15.106 -0.974 9.758 1.00 88.62 93 ALA A N 1
ATOM 769 C CA . ALA A 1 93 ? -13.684 -0.664 9.712 1.00 88.62 93 ALA A CA 1
ATOM 770 C C . ALA A 1 93 ? -12.894 -1.636 10.599 1.00 88.62 93 ALA A C 1
ATOM 772 O O . ALA A 1 93 ? -13.293 -1.910 11.735 1.00 88.62 93 ALA A O 1
ATOM 773 N N . ALA A 1 94 ? -11.757 -2.118 10.090 1.00 89.62 94 ALA A N 1
ATOM 774 C CA . ALA A 1 94 ? -10.872 -3.027 10.821 1.00 89.62 94 ALA A CA 1
ATOM 775 C C . ALA A 1 94 ? -10.381 -2.423 12.147 1.00 89.62 94 ALA A C 1
ATOM 777 O O . ALA A 1 94 ? -10.149 -3.143 13.115 1.00 89.62 94 ALA A O 1
ATOM 778 N N . TYR A 1 95 ? -10.266 -1.095 12.200 1.00 88.62 95 TYR A N 1
ATOM 779 C CA . TYR A 1 95 ? -9.927 -0.357 13.403 1.00 88.62 95 TYR A CA 1
ATOM 780 C C . TYR A 1 95 ? -10.875 0.829 13.574 1.00 88.62 95 TYR A C 1
ATOM 782 O O . TYR A 1 95 ? -10.989 1.678 12.690 1.00 88.62 95 TYR A O 1
ATOM 790 N N . LYS A 1 96 ? -11.574 0.875 14.712 1.00 86.94 96 LYS A N 1
ATOM 791 C CA . LYS A 1 96 ? -12.454 1.984 15.087 1.00 86.94 96 LYS A CA 1
ATOM 792 C C . LYS A 1 96 ? -11.741 2.836 16.126 1.00 86.94 96 LYS A C 1
ATOM 794 O O . LYS A 1 96 ? -11.504 2.378 17.242 1.00 86.94 96 LYS A O 1
ATOM 799 N N . LEU A 1 97 ? -11.404 4.062 15.742 1.00 88.50 97 LEU A N 1
ATOM 800 C CA . LEU A 1 97 ? -10.839 5.044 16.658 1.00 88.50 97 LEU A CA 1
ATOM 801 C C . LEU A 1 97 ? -11.886 5.441 17.697 1.00 88.50 97 LEU A C 1
ATOM 803 O O . LEU A 1 97 ? -13.062 5.618 17.375 1.00 88.50 97 LEU A O 1
ATOM 807 N N . ILE A 1 98 ? -11.449 5.594 18.942 1.00 89.44 98 ILE A N 1
ATOM 808 C CA . ILE A 1 98 ? -12.293 6.134 20.004 1.00 89.44 98 ILE A CA 1
ATOM 809 C C . ILE A 1 98 ? -12.238 7.656 19.881 1.00 89.44 98 ILE A C 1
ATOM 811 O O . ILE A 1 98 ? -11.150 8.228 19.781 1.00 89.44 98 ILE A O 1
ATOM 815 N N . VAL A 1 99 ? -13.405 8.294 19.869 1.00 89.88 99 VAL A N 1
ATOM 816 C CA . VAL A 1 99 ? -13.555 9.752 19.876 1.00 89.88 99 VAL A CA 1
ATOM 817 C C . VAL A 1 99 ? -14.520 10.103 21.001 1.00 89.88 99 VAL A C 1
ATOM 819 O O . VAL A 1 99 ? -15.634 9.585 21.057 1.00 89.88 99 VAL A O 1
ATOM 822 N N . THR A 1 100 ? -14.064 10.934 21.928 1.00 89.19 100 THR A N 1
ATOM 823 C CA . THR A 1 100 ? -14.747 11.268 23.186 1.00 89.19 100 THR A CA 1
ATOM 824 C C . THR A 1 100 ? -15.481 12.612 23.141 1.00 89.19 100 THR A C 1
ATOM 826 O O . THR A 1 100 ? -16.291 12.890 24.023 1.00 89.19 100 THR A O 1
ATOM 829 N N . GLY A 1 101 ? -15.254 13.430 22.106 1.00 90.38 101 GLY A N 1
ATOM 830 C CA . GLY A 1 101 ? -15.921 14.718 21.906 1.00 90.38 101 GLY A CA 1
ATOM 831 C C . GLY A 1 101 ? -15.442 15.456 20.651 1.00 90.38 101 GLY A C 1
ATOM 832 O O . GLY A 1 101 ? -14.510 15.021 19.984 1.00 90.38 101 GLY A O 1
ATOM 833 N N . GLU A 1 102 ? -16.074 16.589 20.336 1.00 91.19 102 GLU A N 1
ATOM 834 C CA . GLU A 1 102 ? -15.781 17.395 19.132 1.00 91.19 102 GLU A CA 1
ATOM 835 C C . GLU A 1 102 ? -14.344 17.943 19.101 1.00 91.19 102 GLU A C 1
ATOM 837 O O . GLU A 1 102 ? -13.743 18.072 18.039 1.00 91.19 102 GLU A O 1
ATOM 842 N N . LEU A 1 103 ? -13.776 18.227 20.275 1.00 91.12 103 LEU A N 1
ATOM 843 C CA . LEU A 1 103 ? -12.409 18.732 20.434 1.00 91.12 103 LEU A CA 1
ATOM 844 C C . LEU A 1 103 ? -11.398 17.620 20.759 1.00 91.12 103 LEU A C 1
ATOM 846 O O . LEU A 1 103 ? -10.294 17.913 21.218 1.00 91.12 103 LEU A O 1
ATOM 850 N N . ASP A 1 104 ? -11.770 16.348 20.594 1.00 88.44 104 ASP A N 1
ATOM 851 C CA . ASP A 1 104 ? -10.891 15.229 20.921 1.00 88.44 104 ASP A CA 1
ATOM 852 C C . ASP A 1 104 ? -9.721 15.129 19.929 1.00 88.44 104 ASP A C 1
ATOM 854 O O . ASP A 1 104 ? -9.896 14.849 18.742 1.00 88.44 104 ASP A O 1
ATOM 858 N N . THR A 1 105 ? -8.503 15.325 20.438 1.00 91.19 105 THR A N 1
ATOM 859 C CA . THR A 1 105 ? -7.256 15.193 19.676 1.00 91.19 105 THR A CA 1
ATOM 860 C C . THR A 1 105 ? -6.425 13.976 20.096 1.00 91.19 105 THR A C 1
ATOM 862 O O . THR A 1 105 ? -5.232 13.929 19.805 1.00 91.19 105 THR A O 1
ATOM 865 N N . GLN A 1 106 ? -6.994 12.992 20.804 1.00 89.88 106 GLN A N 1
ATOM 866 C CA . GLN A 1 106 ? -6.233 11.867 21.368 1.00 89.88 106 GLN A CA 1
ATOM 867 C C . GLN A 1 106 ? -5.603 10.947 20.314 1.00 89.88 106 GLN A C 1
ATOM 869 O O . GLN A 1 106 ? -4.593 10.306 20.585 1.00 89.88 106 GLN A O 1
ATOM 874 N N . ASN A 1 107 ? -6.191 10.901 19.115 1.00 90.62 107 ASN A N 1
ATOM 875 C CA . ASN A 1 107 ? -5.685 10.121 17.983 1.00 90.62 107 ASN A CA 1
ATOM 876 C C . ASN A 1 107 ? -4.606 10.876 17.177 1.00 90.62 107 ASN A C 1
ATOM 878 O O . ASN A 1 107 ? -4.149 10.373 16.154 1.00 90.62 107 ASN A O 1
ATOM 882 N N . PHE A 1 108 ? -4.212 12.078 17.617 1.00 90.12 108 PHE A N 1
ATOM 883 C CA . PHE A 1 108 ? -3.128 12.871 17.039 1.00 90.12 108 PHE A CA 1
ATOM 884 C C . PHE A 1 108 ? -1.911 12.872 17.967 1.00 90.12 108 PHE A C 1
ATOM 886 O O . PHE A 1 108 ? -2.030 12.779 19.191 1.00 90.12 108 PHE A O 1
ATOM 893 N N . GLU A 1 109 ? -0.723 13.008 17.383 1.00 88.25 109 GLU A N 1
ATOM 894 C CA . GLU A 1 109 ? 0.516 13.132 18.144 1.00 88.25 109 GLU A CA 1
ATOM 895 C C . GLU A 1 109 ? 0.523 14.422 18.979 1.00 88.25 109 GLU A C 1
ATOM 897 O O .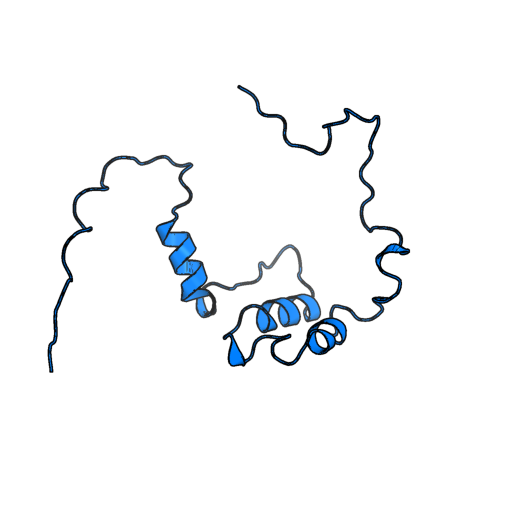 GLU A 1 109 ? 0.121 15.496 18.522 1.00 88.25 109 GLU A O 1
ATOM 902 N N . LYS A 1 110 ? 0.986 14.320 20.229 1.00 86.94 110 LYS A N 1
ATOM 903 C CA . LYS A 1 110 ? 1.154 15.479 21.106 1.00 86.94 110 LYS A CA 1
ATOM 904 C C . LYS A 1 110 ? 2.543 16.058 20.892 1.00 86.94 110 LYS A C 1
ATOM 906 O O . LYS A 1 110 ? 3.537 15.409 21.196 1.00 86.94 110 LYS A O 1
ATOM 911 N N . PHE A 1 111 ? 2.610 17.306 20.451 1.00 82.19 111 PHE A N 1
ATOM 912 C CA . PHE A 1 111 ? 3.878 18.020 20.375 1.00 82.19 111 PHE A CA 1
ATOM 913 C C . PHE A 1 111 ? 4.302 18.464 21.778 1.00 82.19 111 PHE A C 1
ATOM 915 O O . PHE A 1 111 ? 3.720 19.388 22.353 1.00 82.19 111 PHE A O 1
ATOM 922 N N . THR A 1 112 ? 5.313 17.812 22.347 1.00 70.31 112 THR A N 1
ATOM 923 C CA . THR A 1 112 ? 6.040 18.363 23.496 1.00 70.31 112 THR A CA 1
ATOM 924 C C . THR A 1 112 ? 6.928 19.502 23.005 1.00 70.31 112 THR A C 1
ATOM 926 O O . THR A 1 112 ? 7.724 19.304 22.088 1.00 70.31 112 THR A O 1
ATOM 929 N N . LYS A 1 113 ? 6.740 20.692 23.583 1.00 62.38 113 LYS A N 1
ATOM 930 C CA . LYS A 1 113 ? 7.595 21.862 23.345 1.00 62.38 113 LYS A CA 1
ATOM 931 C C . LYS A 1 113 ? 8.936 21.725 24.050 1.00 62.38 113 LYS A C 1
ATOM 933 O O . LYS A 1 113 ? 8.945 21.125 25.147 1.00 62.38 113 LYS A O 1
#

Foldseek 3Di:
DDDDDDPDDDPPPPPDDPDVPPPPPVVVVVCLVVVVVNVDDDPPPDDDPLRVVLVVLCSDDPVSHQQNVHCVSVCPRPVNPPPPVVCNVVDDDPDDDDDDDPPDPPVPDDDDD

Secondary structure (DSSP, 8-state):
--------SSTTS--S---TTS--HHHHHHHHHTHHHH----SSSPPPHHHHHHHHHHSS-GGG-TTTT-THHHHTSGGGTT--GGGTTTSPPSS-----STT--TTS-----

pLDDT: mean 79.99, std 19.82, range [26.56, 97.44]

Organism: Solanum commersonii (NCBI:txid4109)

Sequence (113 aa):
MYVYRVETITKRSIQNRLNPNTFDDFAHRQEIINWRACLKFPEEPKVSDAAKDLICRLLCDVESRLGTRGVEEIKAHPWFEGTKWDALYEMNAAYKLIVTGELDTQNFEKFTK